Protein AF-A0A7Y6X6U7-F1 (afdb_monomer_lite)

Foldseek 3Di:
DDDPDDDDQDDDDVLQAPVNSCCVRVVWDFPWDPDPLPPDQFWDWDPPDDPITIGQWFQDQPPDPLVVLCVVLVDPQSVQWRKIARHDDAFRIWTFRNPDAASSGATAIDTDGSPDNDDDPGDYNVRGDGVVVVVVVSVVVSVVRSVVSVVVVD

pLDDT: mean 72.52, std 16.13, range [28.83, 94.38]

Sequence (154 aa):
MGSWNGKKVPKPRNSESSWDYFQRVYGSVTWLVDNVVERGLPTFPCGNVVGGGWSCLEIADDTYDIDGLVKATGNKELKNLFVFHGGWHIGRSFAFDQRTRTPSGEHAIVPFDESLQALPEQTPAKSIQPFGLWLHRHVTELTRIAEENLREGL

Secondary structure (DSSP, 8-state):
--------PPPPPTT--HHHHHHHHHSS----BSS---SS---EEETTSTT-EEES-B--TTS--HHHHHHHH--GGGGGEEEEES-SSTT-EEEEETT---TT---EEEEE-TT-SSPPPPPPGGGPPPHHHHHHHHHHHHHHHHHHHHHHT-

Structure (mmCIF, N/CA/C/O backbone):
data_AF-A0A7Y6X6U7-F1
#
_entry.id   AF-A0A7Y6X6U7-F1
#
loop_
_atom_site.group_PDB
_atom_site.id
_atom_site.type_symbol
_atom_site.label_atom_id
_atom_site.label_alt_id
_atom_site.label_comp_id
_atom_site.label_asym_id
_atom_site.label_entity_id
_atom_site.label_seq_id
_atom_site.pdbx_PDB_ins_code
_atom_site.Cartn_x
_atom_site.Cartn_y
_atom_site.Cartn_z
_atom_site.occupancy
_atom_site.B_iso_or_equiv
_atom_site.auth_seq_id
_atom_site.auth_comp_id
_atom_site.auth_asym_id
_atom_site.auth_atom_id
_atom_site.pdbx_PDB_model_num
ATOM 1 N N . MET A 1 1 ? 14.586 11.725 -20.861 1.00 29.05 1 MET A N 1
ATOM 2 C CA . MET A 1 1 ? 14.495 12.393 -19.542 1.00 29.05 1 MET A CA 1
ATOM 3 C C . MET A 1 1 ? 13.280 13.313 -19.548 1.00 29.05 1 MET A C 1
ATOM 5 O O . MET A 1 1 ? 13.349 14.386 -20.131 1.00 29.05 1 MET A O 1
ATOM 9 N N . GLY A 1 2 ? 12.144 12.872 -19.004 1.00 28.83 2 GLY A N 1
ATOM 10 C CA . GLY A 1 2 ? 10.943 13.709 -18.918 1.00 28.83 2 GLY A CA 1
ATOM 11 C C . GLY A 1 2 ? 11.081 14.718 -17.781 1.00 28.83 2 GLY A C 1
ATOM 12 O O . GLY A 1 2 ? 11.262 14.321 -16.631 1.00 28.83 2 GLY A O 1
ATOM 13 N N . SER A 1 3 ? 11.030 16.016 -18.083 1.00 33.22 3 SER A N 1
ATOM 14 C CA . SER A 1 3 ? 10.969 17.046 -17.050 1.00 33.22 3 SER A CA 1
ATOM 15 C C . SER A 1 3 ? 9.552 17.102 -16.480 1.00 33.22 3 SER A C 1
ATOM 17 O O . SER A 1 3 ? 8.580 17.344 -17.198 1.00 33.22 3 SER A O 1
ATOM 19 N N . TRP A 1 4 ? 9.431 16.896 -15.168 1.00 33.03 4 TRP A N 1
ATOM 20 C CA . TRP A 1 4 ? 8.216 17.169 -14.401 1.00 33.03 4 TRP A CA 1
ATOM 21 C C . TRP A 1 4 ? 7.980 18.688 -14.361 1.00 33.03 4 TRP A C 1
ATOM 23 O O . TRP A 1 4 ? 8.283 19.369 -13.383 1.00 33.03 4 TRP A O 1
ATOM 33 N N . ASN A 1 5 ? 7.497 19.257 -15.465 1.00 40.59 5 ASN A N 1
ATOM 34 C CA . ASN A 1 5 ? 7.256 20.690 -15.582 1.00 40.59 5 ASN A CA 1
ATOM 35 C C . ASN A 1 5 ? 5.952 21.094 -14.870 1.00 40.59 5 ASN A C 1
ATOM 37 O O . ASN A 1 5 ? 4.848 20.914 -15.378 1.00 40.59 5 ASN A O 1
ATOM 41 N N . GLY A 1 6 ? 6.099 21.738 -13.710 1.00 41.78 6 GLY A N 1
ATOM 42 C CA . GLY A 1 6 ? 5.413 23.007 -13.431 1.00 41.78 6 GLY A CA 1
ATOM 43 C C . GLY A 1 6 ? 3.972 22.995 -12.907 1.00 41.78 6 GLY A C 1
ATOM 44 O O . GLY A 1 6 ? 3.457 24.072 -12.603 1.00 41.78 6 GLY A O 1
ATOM 45 N N . LYS A 1 7 ? 3.302 21.850 -12.726 1.00 43.72 7 LYS A N 1
ATOM 46 C CA . LYS A 1 7 ? 2.029 21.847 -11.980 1.00 43.72 7 LYS A CA 1
ATOM 47 C C . LYS A 1 7 ? 2.308 22.063 -10.491 1.00 43.72 7 LYS A C 1
ATOM 49 O O . LYS A 1 7 ? 2.955 21.237 -9.853 1.00 43.72 7 LYS A O 1
ATOM 54 N N . LYS A 1 8 ? 1.806 23.168 -9.921 1.00 51.19 8 LYS A N 1
ATOM 55 C CA . LYS A 1 8 ? 1.794 23.368 -8.463 1.00 51.19 8 LYS A CA 1
ATOM 56 C C . LYS A 1 8 ? 0.985 22.241 -7.834 1.00 51.19 8 LYS A C 1
ATOM 58 O O . LYS A 1 8 ? -0.237 22.209 -7.955 1.00 51.19 8 LYS A O 1
ATOM 63 N N . VAL A 1 9 ? 1.689 21.328 -7.179 1.00 60.00 9 VAL A N 1
ATOM 64 C CA . VAL A 1 9 ? 1.089 20.250 -6.403 1.00 60.00 9 VAL A CA 1
ATOM 65 C C . VAL A 1 9 ? 0.215 20.890 -5.310 1.00 60.00 9 VAL A C 1
ATOM 67 O O . VAL A 1 9 ? 0.713 21.757 -4.579 1.00 60.00 9 VAL A O 1
ATOM 70 N N . PRO A 1 10 ? -1.090 20.559 -5.221 1.00 73.00 10 PRO A N 1
ATOM 71 C CA . PRO A 1 10 ? -1.953 21.050 -4.150 1.00 73.00 10 PRO A CA 1
ATOM 72 C C . PRO A 1 10 ? -1.332 20.738 -2.789 1.00 73.00 10 PRO A C 1
ATOM 74 O O . PRO A 1 10 ? -0.705 19.702 -2.646 1.00 73.00 10 PRO A O 1
ATOM 77 N N . LYS A 1 11 ? -1.514 21.588 -1.777 1.00 79.31 11 LYS A N 1
ATOM 78 C CA . LYS A 1 11 ? -1.056 21.265 -0.415 1.00 79.31 11 LYS A CA 1
ATOM 79 C C . LYS A 1 11 ? -1.951 20.190 0.234 1.00 79.31 11 LYS A C 1
ATOM 81 O O . LYS A 1 11 ? -3.102 20.029 -0.199 1.00 79.31 11 LYS A O 1
ATOM 86 N N . PRO A 1 12 ? -1.461 19.478 1.266 1.00 77.31 12 PRO A N 1
ATOM 87 C CA . PRO A 1 12 ? -2.310 18.664 2.130 1.00 77.31 12 PRO A CA 1
ATOM 88 C C . PRO A 1 12 ? -3.424 19.501 2.758 1.00 77.31 12 PRO A C 1
ATOM 90 O O . PRO A 1 12 ? -3.209 20.666 3.109 1.00 77.31 12 PRO A O 1
ATOM 93 N N . ARG A 1 13 ? -4.622 18.926 2.868 1.00 85.25 13 ARG A N 1
ATOM 94 C CA . ARG A 1 13 ? -5.734 19.520 3.621 1.00 85.25 13 ARG A CA 1
ATOM 95 C C . ARG A 1 13 ? -5.487 19.327 5.122 1.00 85.25 13 ARG A C 1
ATOM 97 O O . ARG A 1 13 ? -4.738 18.445 5.536 1.00 85.25 13 ARG A O 1
ATOM 104 N N . ASN A 1 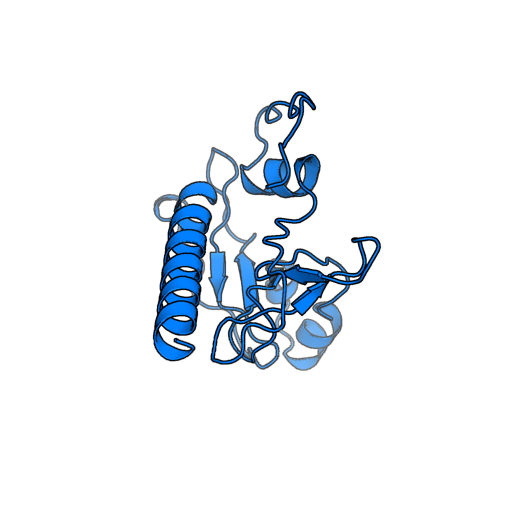14 ? -6.132 20.141 5.955 1.00 77.25 14 ASN A N 1
ATOM 105 C CA . ASN A 1 14 ? -6.065 19.952 7.405 1.00 77.25 14 ASN A CA 1
ATOM 106 C C . ASN A 1 14 ? -6.648 18.581 7.777 1.00 77.25 14 ASN A C 1
ATOM 108 O O . ASN A 1 14 ? -7.732 18.238 7.308 1.00 77.25 14 ASN A O 1
ATOM 112 N N . SER A 1 15 ? -5.927 17.824 8.613 1.00 80.19 15 SER A N 1
ATOM 113 C CA . SER A 1 15 ? -6.327 16.482 9.085 1.00 80.19 15 SER A CA 1
ATOM 114 C C . SER A 1 15 ? -6.373 15.392 8.001 1.00 80.19 15 SER A C 1
ATOM 116 O O . SER A 1 15 ? -6.884 14.297 8.245 1.00 80.19 15 SER A O 1
ATOM 118 N N . GLU A 1 16 ? -5.855 15.689 6.809 1.00 79.25 16 GLU A N 1
ATOM 119 C CA . GLU A 1 16 ? -5.683 14.730 5.722 1.00 79.25 16 GLU A CA 1
ATOM 120 C C . GLU A 1 16 ? -4.440 13.888 5.991 1.00 79.25 16 GLU A C 1
ATOM 122 O O . GLU A 1 16 ? -3.370 14.433 6.278 1.00 79.25 16 GLU A O 1
ATOM 127 N N . SER A 1 17 ? -4.585 12.566 5.915 1.00 77.94 17 SER A N 1
ATOM 128 C CA . SER A 1 17 ? -3.431 11.682 6.040 1.00 77.94 17 SER A CA 1
ATOM 129 C C . SER A 1 17 ? -2.502 11.862 4.843 1.00 77.94 17 SER A C 1
ATOM 131 O O . SER A 1 17 ? -2.935 12.276 3.762 1.00 77.94 17 SER A O 1
ATOM 133 N N . SER A 1 18 ? -1.217 11.537 4.994 1.00 74.06 18 SER A N 1
ATOM 134 C CA . SER A 1 18 ? -0.312 11.586 3.842 1.00 74.06 18 SER A CA 1
ATOM 135 C C . SER A 1 18 ? -0.741 10.624 2.723 1.00 74.06 18 SER A C 1
ATOM 137 O O . SER A 1 18 ? -0.451 10.896 1.559 1.00 74.06 18 SER A O 1
ATOM 139 N N . TRP A 1 19 ? -1.511 9.579 3.054 1.00 70.44 19 TRP A N 1
ATOM 140 C CA . TRP A 1 19 ? -2.204 8.711 2.103 1.00 70.44 19 TRP A CA 1
ATOM 141 C C . TRP A 1 19 ? -3.362 9.403 1.372 1.00 70.44 19 TRP A C 1
ATOM 143 O O . TRP A 1 19 ? -3.360 9.443 0.148 1.00 70.44 19 TRP A O 1
ATOM 153 N N . ASP A 1 20 ? -4.326 9.979 2.091 1.00 72.62 20 ASP A N 1
ATOM 154 C CA . ASP A 1 20 ? -5.487 10.644 1.478 1.00 72.62 20 ASP A CA 1
ATOM 155 C C . ASP A 1 20 ? -5.023 11.776 0.555 1.00 72.62 20 ASP A C 1
ATOM 157 O O . ASP A 1 20 ? -5.536 11.974 -0.549 1.00 72.62 20 ASP A O 1
ATOM 161 N N . TYR A 1 21 ? -3.982 12.487 0.993 1.00 73.75 21 TYR A N 1
ATOM 162 C CA . TYR A 1 21 ? -3.271 13.461 0.186 1.00 73.75 21 TYR A CA 1
ATOM 163 C C . TYR A 1 21 ? -2.703 12.828 -1.083 1.00 73.75 21 TYR A C 1
ATOM 165 O O . TYR A 1 21 ? -2.901 13.353 -2.178 1.00 73.75 21 TYR A O 1
ATOM 173 N N . PHE A 1 22 ? -2.003 11.705 -0.941 1.00 67.75 22 PHE A N 1
ATOM 174 C CA . PHE A 1 22 ? -1.361 11.013 -2.044 1.00 67.75 22 PHE A CA 1
ATOM 175 C C . PHE A 1 22 ? -2.366 10.493 -3.073 1.00 67.75 22 PHE A C 1
ATOM 177 O O . PHE A 1 22 ? -2.226 10.790 -4.259 1.00 67.75 22 PHE A O 1
ATOM 184 N N . GLN A 1 23 ? -3.416 9.807 -2.625 1.00 66.62 23 GLN A N 1
ATOM 185 C CA . GLN A 1 23 ? -4.513 9.342 -3.468 1.00 66.62 23 GLN A CA 1
ATOM 186 C C . GLN A 1 23 ? -5.188 10.520 -4.181 1.00 66.62 23 GLN A C 1
ATOM 188 O O . GLN A 1 23 ? -5.400 10.476 -5.389 1.00 66.62 23 GLN A O 1
ATOM 193 N N . ARG A 1 24 ? -5.464 11.624 -3.475 1.00 75.19 24 ARG A N 1
ATOM 194 C CA . ARG A 1 24 ? -6.105 12.806 -4.071 1.00 75.19 24 ARG A CA 1
ATOM 195 C C . ARG A 1 24 ? -5.229 13.522 -5.099 1.00 75.19 24 ARG A C 1
ATOM 197 O O . ARG A 1 24 ? -5.750 14.086 -6.059 1.00 75.19 24 ARG A O 1
ATOM 204 N N . VAL A 1 25 ? -3.930 13.629 -4.837 1.00 60.47 25 VAL A N 1
ATOM 205 C CA . VAL A 1 25 ? -3.023 14.490 -5.608 1.00 60.47 25 VAL A CA 1
ATOM 206 C C . VAL A 1 25 ? -2.335 13.745 -6.737 1.00 60.47 25 VAL A C 1
ATOM 208 O O . VAL A 1 25 ? -2.176 14.311 -7.819 1.00 60.47 25 VAL A O 1
ATOM 211 N N . TYR A 1 26 ? -1.924 12.509 -6.488 1.00 57.75 26 TYR A N 1
ATOM 212 C CA . TYR A 1 26 ? -1.182 11.709 -7.451 1.00 57.75 26 TYR A CA 1
ATOM 213 C C . TYR A 1 26 ? -2.067 10.644 -8.098 1.00 57.75 26 TYR A C 1
ATOM 215 O O . TYR A 1 26 ? -1.817 10.294 -9.248 1.00 57.75 26 TYR A O 1
ATOM 223 N N . GLY A 1 27 ? -3.123 10.169 -7.422 1.00 51.47 27 GLY A N 1
ATOM 224 C CA . GLY A 1 27 ? -4.029 9.121 -7.919 1.00 51.47 27 GLY A CA 1
ATOM 225 C C . GLY A 1 27 ? -3.380 7.734 -7.976 1.00 51.47 27 GLY A C 1
ATOM 226 O O . GLY A 1 27 ? -3.991 6.750 -7.592 1.00 51.47 27 GLY A O 1
ATOM 227 N N . SER A 1 28 ? -2.117 7.675 -8.395 1.00 50.91 28 SER A N 1
ATOM 228 C CA . SER A 1 28 ? -1.212 6.528 -8.422 1.00 50.91 28 SER 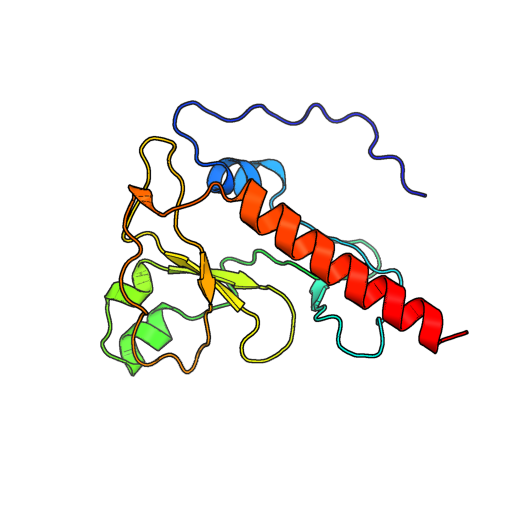A CA 1
ATOM 229 C C . SER A 1 28 ? 0.238 7.046 -8.401 1.00 50.91 28 SER A C 1
ATOM 231 O O . SER A 1 28 ? 0.496 8.186 -8.795 1.00 50.91 28 SER A O 1
ATOM 233 N N . VAL A 1 29 ? 1.209 6.240 -7.954 1.00 52.06 29 VAL A N 1
ATOM 234 C CA . VAL A 1 29 ? 2.624 6.480 -8.297 1.00 52.06 29 VAL A CA 1
ATOM 235 C C . VAL A 1 29 ? 2.992 5.539 -9.417 1.00 52.06 29 VAL A C 1
ATOM 237 O O . VAL A 1 29 ? 3.225 4.358 -9.211 1.00 52.06 29 VAL A O 1
ATOM 240 N N . THR A 1 30 ? 3.048 6.083 -10.624 1.00 54.00 30 THR A N 1
ATOM 241 C CA . THR A 1 30 ? 3.514 5.343 -11.786 1.00 54.00 30 THR A CA 1
ATOM 242 C C . THR A 1 30 ? 5.026 5.498 -11.877 1.00 54.00 30 THR A C 1
ATOM 244 O O . THR A 1 30 ? 5.528 6.510 -12.371 1.00 54.00 30 THR A O 1
ATOM 247 N N . TRP A 1 31 ? 5.776 4.517 -11.375 1.00 56.28 31 TRP A N 1
ATOM 248 C CA . TRP A 1 31 ? 7.200 4.430 -11.698 1.00 56.28 31 TRP A CA 1
ATOM 249 C C . TRP A 1 31 ? 7.334 3.677 -13.016 1.00 56.28 31 TRP A C 1
ATOM 251 O O . TRP A 1 31 ? 7.375 2.451 -13.037 1.00 56.28 31 TRP A O 1
ATOM 261 N N . LEU A 1 32 ? 7.285 4.444 -14.109 1.00 53.09 32 LEU A N 1
ATOM 262 C CA . LEU A 1 32 ? 7.319 3.927 -15.472 1.00 53.09 32 LEU A CA 1
ATOM 263 C C . LEU A 1 32 ? 8.693 3.338 -15.778 1.00 53.09 32 LEU A C 1
ATOM 265 O O . LEU A 1 32 ? 9.684 4.069 -15.826 1.00 53.09 32 LEU A O 1
ATOM 269 N N . VAL A 1 33 ? 8.734 2.031 -16.013 1.00 53.78 33 VAL A N 1
ATOM 270 C CA . VAL A 1 33 ? 9.906 1.358 -16.579 1.00 53.78 33 VAL A CA 1
ATOM 271 C C . VAL A 1 33 ? 9.704 1.172 -18.084 1.00 53.78 33 VAL A C 1
ATOM 273 O O . VAL A 1 33 ? 8.624 0.788 -18.530 1.00 53.78 33 VAL A O 1
ATOM 276 N N . ASP A 1 34 ? 10.733 1.512 -18.866 1.00 49.53 34 ASP A N 1
ATOM 277 C CA . ASP A 1 34 ? 10.666 1.652 -20.336 1.00 49.53 34 ASP A CA 1
ATOM 278 C C . ASP A 1 34 ? 10.574 0.300 -21.071 1.00 49.53 34 ASP A C 1
ATOM 280 O O . ASP A 1 34 ? 10.351 0.261 -22.272 1.00 49.53 34 ASP A O 1
ATOM 284 N N . ASN A 1 35 ? 10.729 -0.823 -20.360 1.00 48.38 35 ASN A N 1
ATOM 285 C CA . ASN A 1 35 ? 10.604 -2.183 -20.886 1.00 48.38 35 ASN A CA 1
ATOM 286 C C . ASN A 1 35 ? 10.167 -3.148 -19.775 1.00 48.38 35 ASN A C 1
ATOM 288 O O . ASN A 1 35 ? 10.271 -2.816 -18.592 1.00 48.38 35 ASN A O 1
ATOM 292 N N . VAL A 1 36 ? 9.723 -4.356 -20.155 1.00 51.62 36 VAL A N 1
ATOM 293 C CA . VAL A 1 36 ? 9.599 -5.490 -19.224 1.00 51.62 36 VAL A CA 1
ATOM 294 C C . VAL A 1 36 ? 10.946 -5.633 -18.525 1.00 51.62 36 VAL A C 1
ATOM 296 O O . VAL A 1 36 ? 11.932 -6.019 -19.150 1.00 51.62 36 VAL A O 1
ATOM 299 N N . VAL A 1 37 ? 11.013 -5.266 -17.247 1.00 53.06 37 VAL A N 1
ATOM 300 C CA . VAL A 1 37 ? 12.208 -5.511 -16.443 1.00 53.06 37 VAL A CA 1
ATOM 301 C C . VAL A 1 37 ? 12.194 -7.004 -16.149 1.00 53.06 37 VAL A C 1
ATOM 303 O O . VAL A 1 37 ? 11.600 -7.459 -15.171 1.00 53.06 37 VAL A O 1
ATOM 306 N N . GLU A 1 38 ? 12.755 -7.788 -17.070 1.00 54.16 38 GLU A N 1
ATOM 307 C CA . GLU A 1 38 ? 12.946 -9.213 -16.857 1.00 54.16 38 GLU A CA 1
ATOM 308 C C . GLU A 1 38 ? 13.793 -9.411 -15.593 1.00 54.16 38 GLU A C 1
ATOM 310 O O . GLU A 1 38 ? 14.839 -8.788 -15.424 1.00 54.16 38 GLU A O 1
ATOM 315 N N . ARG A 1 39 ? 13.297 -10.316 -14.736 1.00 53.56 39 ARG A N 1
ATOM 316 C CA . ARG A 1 39 ? 13.798 -10.751 -13.415 1.00 53.56 39 ARG A CA 1
ATOM 317 C C . ARG A 1 39 ? 13.348 -9.914 -12.209 1.00 53.56 39 ARG A C 1
ATOM 319 O O . ARG A 1 39 ? 14.021 -9.019 -11.725 1.00 53.56 39 ARG A O 1
ATOM 326 N N . GLY A 1 40 ? 12.222 -10.308 -11.615 1.00 57.44 40 GLY A N 1
ATOM 327 C CA . GLY A 1 40 ? 11.963 -10.116 -10.180 1.00 57.44 40 GLY A CA 1
ATOM 328 C C . GLY A 1 40 ? 11.480 -8.737 -9.715 1.00 57.44 40 GLY A C 1
ATOM 329 O O . GLY A 1 40 ? 10.983 -8.649 -8.583 1.00 57.44 40 GLY A O 1
ATOM 330 N N . LEU A 1 41 ? 11.551 -7.699 -10.560 1.00 66.19 41 LEU A N 1
ATOM 331 C CA . LEU A 1 41 ? 10.898 -6.419 -10.289 1.00 66.19 41 LEU A CA 1
ATOM 332 C C . LEU A 1 41 ? 9.388 -6.582 -10.533 1.00 66.19 41 LEU A C 1
ATOM 334 O O . LEU A 1 41 ? 8.972 -6.807 -11.672 1.00 66.19 41 LEU A O 1
ATOM 338 N N . PRO A 1 42 ? 8.554 -6.515 -9.484 1.00 64.25 42 PRO A N 1
ATOM 339 C CA . PRO A 1 42 ? 7.136 -6.779 -9.625 1.00 64.25 42 PRO A CA 1
ATOM 340 C C . PRO A 1 42 ? 6.496 -5.556 -10.291 1.00 64.25 42 PRO A C 1
ATOM 342 O O . PRO A 1 42 ? 6.378 -4.497 -9.683 1.00 64.25 42 PRO A O 1
ATOM 345 N N . THR A 1 43 ? 6.115 -5.693 -11.558 1.00 66.56 43 THR A N 1
ATOM 346 C CA . THR A 1 43 ? 5.520 -4.604 -12.342 1.00 66.56 43 THR A CA 1
ATOM 347 C C . THR A 1 43 ? 4.187 -5.022 -12.943 1.00 66.56 43 THR A C 1
ATOM 349 O O . THR A 1 43 ? 3.962 -6.209 -13.162 1.00 66.56 43 THR A O 1
ATOM 352 N N . PHE A 1 44 ? 3.290 -4.070 -13.187 1.00 65.50 44 PHE A N 1
ATOM 353 C CA . PHE A 1 44 ? 1.981 -4.298 -13.806 1.00 65.50 44 PHE A CA 1
ATOM 354 C C . PHE A 1 44 ? 1.744 -3.304 -14.951 1.00 65.50 44 PHE A C 1
ATOM 356 O O . PHE A 1 44 ? 2.287 -2.193 -14.919 1.00 65.50 44 PHE A O 1
ATOM 363 N N . PRO A 1 45 ? 0.939 -3.680 -15.958 1.00 60.50 45 PRO A N 1
ATOM 364 C CA . PRO A 1 45 ? 0.583 -2.786 -17.049 1.00 60.50 45 PRO A CA 1
ATOM 365 C C . PRO A 1 45 ? -0.324 -1.651 -16.554 1.00 60.50 45 PRO A C 1
ATOM 367 O O . PRO A 1 45 ? -1.376 -1.894 -15.979 1.00 60.50 45 PRO A O 1
ATOM 370 N N . CYS A 1 46 ? 0.053 -0.403 -16.817 1.00 59.41 46 CYS A N 1
ATOM 371 C CA . CYS A 1 46 ? -0.744 0.782 -16.512 1.00 59.41 46 CYS A CA 1
ATOM 372 C C . CYS A 1 46 ? -1.569 1.208 -17.729 1.00 59.41 46 CYS A C 1
ATOM 374 O O . CYS A 1 46 ? -1.010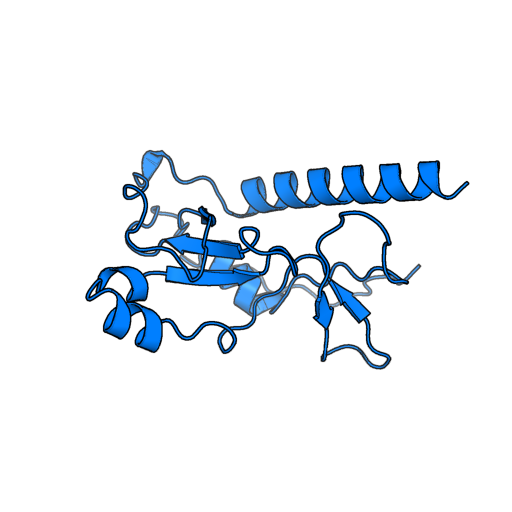 1.564 -18.770 1.00 59.41 46 CYS A O 1
ATOM 376 N N . GLY A 1 47 ? -2.895 1.254 -17.579 1.00 48.19 47 GLY A N 1
ATOM 377 C CA . GLY A 1 47 ? -3.822 1.656 -18.648 1.00 48.19 47 GLY A CA 1
ATOM 378 C C . GLY A 1 47 ? -3.890 3.165 -18.932 1.00 48.19 47 GLY A C 1
ATOM 379 O O . GLY A 1 47 ? -4.414 3.568 -19.965 1.00 48.19 47 GLY A O 1
ATOM 380 N N . ASN A 1 48 ? -3.343 4.010 -18.049 1.00 49.19 48 ASN A N 1
ATOM 381 C CA . ASN A 1 48 ? -3.474 5.475 -18.115 1.00 49.19 48 ASN A CA 1
ATOM 382 C C . ASN A 1 48 ? -2.314 6.208 -18.819 1.00 49.19 48 ASN A C 1
ATOM 384 O O . ASN A 1 48 ? -2.219 7.434 -18.738 1.00 49.19 48 ASN A O 1
ATOM 388 N N . VAL A 1 49 ? -1.436 5.492 -19.527 1.00 45.12 49 VAL A N 1
ATOM 389 C CA . VAL A 1 49 ? -0.377 6.098 -20.348 1.00 45.12 49 VAL A CA 1
ATOM 390 C C . VAL A 1 49 ? -0.597 5.792 -21.825 1.00 45.12 49 VAL A C 1
ATOM 392 O O . VAL A 1 49 ? -0.799 4.646 -22.224 1.00 45.12 49 VAL A O 1
ATOM 395 N N . VAL A 1 50 ? -0.561 6.836 -22.655 1.00 39.69 50 VAL A N 1
ATOM 396 C CA . VAL A 1 50 ? -0.637 6.710 -24.115 1.00 39.69 50 VAL A CA 1
ATOM 397 C C . VAL A 1 50 ? 0.600 5.932 -24.576 1.00 39.69 50 VAL A C 1
ATOM 399 O O . VAL A 1 50 ? 1.695 6.485 -24.586 1.00 39.69 50 VAL A O 1
ATOM 402 N N . GLY A 1 51 ? 0.433 4.646 -24.894 1.00 47.91 51 GLY A N 1
ATOM 403 C CA . GLY A 1 51 ? 1.517 3.751 -25.324 1.00 47.91 51 GLY A CA 1
ATOM 404 C C . GLY A 1 51 ? 1.666 2.451 -24.528 1.00 47.91 51 GLY A C 1
ATOM 405 O O . GLY A 1 51 ? 2.394 1.577 -24.983 1.00 47.91 51 GLY A O 1
ATOM 406 N N . GLY A 1 52 ? 0.954 2.287 -23.405 1.00 52.84 52 GLY A N 1
ATOM 407 C CA . GLY A 1 52 ? 1.153 1.151 -22.499 1.00 52.84 52 GLY A CA 1
ATOM 408 C C . GLY A 1 52 ? 2.467 1.295 -21.727 1.00 52.84 52 GLY A C 1
ATOM 409 O O . GLY A 1 52 ? 3.524 1.536 -22.297 1.00 52.84 52 GLY A O 1
ATOM 410 N N . GLY A 1 53 ? 2.408 1.211 -20.405 1.00 56.84 53 GLY A N 1
ATOM 411 C CA . GLY A 1 53 ? 3.588 1.326 -19.551 1.00 56.84 53 GLY A CA 1
ATOM 412 C C . GLY A 1 53 ? 3.501 0.354 -18.396 1.00 56.84 53 GLY A C 1
ATOM 413 O O . GLY A 1 53 ? 2.456 -0.248 -18.176 1.00 56.84 53 GLY A O 1
ATOM 414 N N . TRP A 1 54 ? 4.592 0.209 -17.663 1.00 64.44 54 TRP A N 1
ATOM 415 C CA . TRP A 1 54 ? 4.676 -0.681 -16.512 1.00 64.44 54 TRP A CA 1
ATOM 416 C C . TRP A 1 54 ? 4.902 0.142 -15.248 1.00 64.44 54 TRP A C 1
ATOM 418 O O . TRP A 1 54 ? 5.723 1.055 -15.278 1.00 64.44 54 TRP A O 1
ATOM 428 N N . SER A 1 55 ? 4.223 -0.165 -14.143 1.00 66.44 55 SER A N 1
ATOM 429 C CA . SER A 1 55 ? 4.502 0.443 -12.833 1.00 66.44 55 SER A CA 1
ATOM 430 C C . SER A 1 55 ? 4.750 -0.608 -11.765 1.00 66.44 55 SER A C 1
ATOM 432 O O . SER A 1 55 ? 4.307 -1.744 -11.877 1.00 66.44 55 SER A O 1
ATOM 434 N N . CYS A 1 56 ? 5.492 -0.215 -10.733 1.00 67.88 56 CYS A N 1
ATOM 435 C CA . CYS A 1 56 ? 5.812 -1.039 -9.569 1.00 67.88 56 CYS A CA 1
ATOM 436 C C . CYS A 1 56 ? 4.851 -0.808 -8.385 1.00 67.88 56 CYS A C 1
ATOM 438 O O . CYS A 1 56 ? 4.889 -1.556 -7.414 1.00 67.88 56 CYS A O 1
ATOM 440 N N . LEU A 1 57 ? 4.003 0.228 -8.447 1.00 74.06 57 LEU A N 1
ATOM 441 C CA . LEU A 1 57 ? 2.988 0.529 -7.431 1.00 74.06 57 LEU A CA 1
ATOM 442 C C . LEU A 1 57 ? 1.689 1.021 -8.095 1.00 74.06 57 LEU A C 1
ATOM 444 O O . LEU A 1 57 ? 1.714 2.030 -8.799 1.00 74.06 57 LEU A O 1
ATOM 448 N N . GLU A 1 58 ? 0.564 0.326 -7.895 1.00 70.56 58 GLU A N 1
ATOM 449 C CA . GLU A 1 58 ? -0.759 0.770 -8.377 1.00 70.56 58 GLU A CA 1
ATOM 450 C C . GLU A 1 58 ? -1.702 0.994 -7.223 1.00 70.56 58 GLU A C 1
ATOM 452 O O . GLU A 1 58 ? -1.728 0.229 -6.259 1.00 70.56 58 GLU A O 1
ATOM 457 N N . ILE A 1 59 ? -2.556 1.989 -7.396 1.00 66.00 59 ILE A N 1
ATOM 458 C CA . ILE A 1 59 ? -3.751 2.144 -6.592 1.00 66.00 59 ILE A CA 1
ATOM 459 C C . ILE A 1 59 ? -4.918 1.992 -7.556 1.00 66.00 59 ILE A C 1
ATOM 461 O O . ILE A 1 59 ? -5.126 2.861 -8.400 1.00 66.00 59 ILE A O 1
ATOM 465 N N . ALA A 1 60 ? -5.641 0.887 -7.428 1.00 62.78 60 ALA A N 1
ATOM 466 C CA . ALA A 1 60 ? -6.850 0.605 -8.182 1.00 62.78 60 ALA A CA 1
ATOM 467 C C . ALA A 1 60 ? -7.907 0.145 -7.174 1.00 62.78 60 ALA A C 1
ATOM 469 O O . ALA A 1 60 ? -7.724 -0.857 -6.482 1.00 62.78 60 ALA A O 1
ATOM 470 N N . ASP A 1 61 ? -8.954 0.951 -7.004 1.00 56.12 61 ASP A N 1
ATOM 471 C CA . ASP A 1 61 ? -9.992 0.741 -5.989 1.00 56.12 61 ASP A CA 1
ATOM 472 C C . ASP A 1 61 ? -11.002 -0.353 -6.374 1.00 56.12 61 ASP A C 1
ATOM 474 O O . ASP A 1 61 ? -11.794 -0.784 -5.539 1.00 56.12 61 ASP A O 1
ATOM 478 N N . ASP A 1 62 ? -10.944 -0.832 -7.614 1.00 61.31 62 ASP A N 1
ATOM 479 C CA . ASP A 1 62 ? -11.851 -1.807 -8.215 1.00 61.31 62 ASP A CA 1
ATOM 480 C C . ASP A 1 62 ? -11.248 -3.211 -8.360 1.00 61.31 62 ASP A C 1
ATOM 482 O O . ASP A 1 62 ? -11.938 -4.141 -8.776 1.00 61.31 62 ASP A O 1
ATOM 486 N N . THR A 1 63 ? -9.967 -3.389 -8.029 1.00 65.12 63 THR A N 1
ATOM 487 C CA . THR A 1 63 ? -9.247 -4.618 -8.392 1.00 65.12 63 THR A CA 1
ATOM 488 C C . THR A 1 63 ? -9.433 -5.762 -7.390 1.00 65.12 63 THR A C 1
ATOM 490 O O . THR A 1 63 ? -9.314 -6.924 -7.771 1.00 65.12 63 THR A O 1
ATOM 493 N N . TYR A 1 64 ? -9.779 -5.474 -6.129 1.00 73.19 64 TYR A N 1
ATOM 494 C CA . TYR A 1 64 ? -9.946 -6.498 -5.089 1.00 73.19 64 TYR A CA 1
ATOM 495 C C . TYR A 1 64 ? -11.412 -6.672 -4.675 1.00 73.19 64 TYR A C 1
ATOM 497 O O . TYR A 1 64 ? -12.036 -5.739 -4.168 1.00 73.19 64 TYR A O 1
ATOM 505 N N . ASP A 1 65 ? -11.946 -7.894 -4.798 1.00 79.12 65 ASP A N 1
ATOM 506 C CA . ASP A 1 65 ? -13.295 -8.251 -4.327 1.00 79.12 65 ASP A CA 1
ATOM 507 C C . ASP A 1 65 ? -13.322 -8.482 -2.803 1.00 79.12 65 ASP A C 1
ATOM 509 O O . ASP A 1 65 ? -13.436 -9.604 -2.297 1.00 79.12 65 ASP A O 1
ATOM 513 N N . ILE A 1 66 ? -13.194 -7.389 -2.045 1.00 84.31 66 ILE A N 1
ATOM 514 C CA . ILE A 1 66 ? -13.220 -7.418 -0.575 1.00 84.31 66 ILE A CA 1
ATOM 515 C C . ILE A 1 66 ? -14.549 -7.972 -0.052 1.00 84.31 66 ILE A C 1
ATOM 517 O O . ILE A 1 66 ? -14.565 -8.709 0.935 1.00 84.31 66 ILE A O 1
ATOM 521 N N . ASP A 1 67 ? -15.669 -7.668 -0.707 1.00 84.62 67 ASP A N 1
ATOM 522 C CA . ASP A 1 67 ? -16.978 -8.176 -0.294 1.00 84.62 67 ASP A CA 1
ATOM 523 C C . ASP A 1 67 ? -17.095 -9.695 -0.493 1.00 84.62 67 ASP A C 1
ATOM 525 O O . ASP A 1 67 ? -17.604 -10.397 0.393 1.00 84.62 67 ASP A O 1
ATOM 529 N N . GLY A 1 68 ? -16.575 -10.223 -1.603 1.00 83.94 68 GLY A N 1
ATOM 530 C CA . GLY A 1 68 ? -16.436 -11.657 -1.843 1.00 83.94 68 GLY A CA 1
ATOM 531 C C . GLY A 1 68 ? -15.571 -12.341 -0.787 1.00 83.94 68 GLY A C 1
ATOM 532 O O . GLY A 1 68 ? -15.979 -13.367 -0.232 1.00 83.94 68 GLY A O 1
ATOM 533 N N . LEU A 1 69 ? -14.435 -11.739 -0.420 1.00 83.56 69 LEU A N 1
ATOM 534 C CA . LEU A 1 69 ? -13.545 -12.254 0.629 1.00 83.56 69 LEU A CA 1
ATOM 535 C C . LEU A 1 69 ? -14.201 -12.255 2.014 1.00 83.56 69 LEU A C 1
ATOM 537 O O . LEU A 1 69 ? -14.116 -13.249 2.740 1.00 83.56 69 LEU A O 1
ATOM 541 N N . VAL A 1 70 ? -14.916 -11.189 2.378 1.00 87.19 70 VAL A N 1
ATOM 542 C CA . VAL A 1 70 ? -15.701 -11.126 3.625 1.00 87.19 70 VAL A CA 1
ATOM 543 C C . VAL A 1 70 ? -16.741 -12.240 3.657 1.00 87.19 70 VAL A C 1
ATOM 545 O O . VAL A 1 70 ? -16.923 -12.889 4.687 1.00 87.19 70 VAL A O 1
ATOM 548 N N . LYS A 1 71 ? -17.432 -12.483 2.539 1.00 86.62 71 LYS A N 1
ATOM 549 C CA . LYS A 1 71 ? -18.440 -13.543 2.440 1.00 86.62 71 LYS A CA 1
ATOM 550 C C . LYS A 1 71 ? -17.817 -14.935 2.557 1.00 86.62 71 LYS A C 1
ATOM 552 O O . LYS A 1 71 ? -18.391 -15.786 3.230 1.00 86.62 71 LYS A O 1
ATOM 557 N N . ALA A 1 72 ? -16.671 -15.160 1.918 1.00 85.31 72 ALA A N 1
ATOM 558 C CA . ALA A 1 72 ? -15.981 -16.447 1.918 1.00 85.31 72 ALA A CA 1
ATOM 559 C C . ALA A 1 72 ? -15.378 -16.796 3.289 1.00 85.31 72 ALA A C 1
ATOM 561 O O . ALA A 1 72 ? -15.455 -17.943 3.722 1.00 85.31 72 ALA A O 1
ATOM 562 N N . THR A 1 73 ? -14.807 -15.810 3.984 1.00 84.94 73 THR A N 1
ATOM 563 C CA . THR A 1 73 ? -14.133 -16.001 5.283 1.00 84.94 73 THR A CA 1
ATOM 564 C C . THR A 1 73 ? -15.058 -15.798 6.485 1.00 84.94 73 THR A C 1
ATOM 566 O O . THR A 1 73 ? -14.748 -16.231 7.592 1.00 84.94 73 THR A O 1
ATOM 569 N N . GLY A 1 74 ? -16.178 -15.092 6.303 1.00 86.69 74 GLY A N 1
ATOM 570 C CA . GLY A 1 74 ? -17.026 -14.600 7.392 1.00 86.69 74 GLY A CA 1
ATOM 571 C C . GLY A 1 74 ? -16.410 -13.437 8.184 1.00 86.69 74 GLY A C 1
ATOM 572 O O . GLY A 1 74 ? -17.031 -12.944 9.131 1.00 86.69 74 GLY A O 1
ATOM 573 N N . ASN A 1 75 ? -15.212 -12.972 7.815 1.00 87.50 75 ASN A N 1
ATOM 574 C CA . ASN A 1 75 ? -14.478 -11.955 8.552 1.00 87.50 75 ASN A CA 1
ATOM 575 C C . ASN A 1 75 ? -14.844 -10.542 8.073 1.00 87.50 75 ASN A C 1
ATOM 577 O O . ASN A 1 75 ? -14.351 -10.053 7.059 1.00 87.50 75 ASN A O 1
ATOM 581 N N . LYS A 1 76 ? -15.697 -9.856 8.840 1.00 89.69 76 LYS A N 1
ATOM 582 C CA . LYS A 1 76 ? -16.157 -8.495 8.519 1.00 89.69 76 LYS A CA 1
ATOM 583 C C . LYS A 1 76 ? -15.069 -7.429 8.641 1.00 89.69 76 LYS A C 1
ATOM 585 O O . LYS A 1 76 ? -15.203 -6.384 8.013 1.00 89.69 76 LYS A O 1
ATOM 590 N N . GLU A 1 77 ? -14.004 -7.690 9.397 1.00 88.88 77 GLU A N 1
ATOM 591 C CA . GLU A 1 77 ? -12.906 -6.735 9.582 1.00 88.88 77 GLU A CA 1
ATOM 592 C C . GLU A 1 77 ? -12.123 -6.487 8.290 1.00 88.88 77 GLU A C 1
ATOM 594 O O . GLU A 1 77 ? -11.499 -5.440 8.152 1.00 88.88 77 GLU A O 1
ATOM 599 N N . LEU A 1 78 ? -12.200 -7.397 7.311 1.00 87.62 78 LEU A N 1
ATOM 600 C CA . LEU A 1 78 ? -11.598 -7.204 5.987 1.00 87.62 78 LEU A CA 1
ATOM 601 C C . LEU A 1 78 ? -12.141 -5.956 5.270 1.00 87.62 78 LEU A C 1
ATOM 603 O O . LEU A 1 78 ? -11.426 -5.366 4.469 1.00 87.62 78 LEU A O 1
ATOM 607 N N . LYS A 1 79 ? -13.354 -5.491 5.607 1.00 89.31 79 LYS A N 1
ATOM 608 C CA . LYS A 1 79 ? -13.919 -4.232 5.083 1.00 89.31 79 LYS A CA 1
ATOM 609 C C . LYS A 1 79 ? -13.161 -2.985 5.536 1.00 89.31 79 LYS A C 1
ATOM 611 O O . LYS A 1 79 ? -13.337 -1.930 4.942 1.00 89.31 79 LYS A O 1
ATOM 616 N N . ASN A 1 80 ? -12.343 -3.101 6.582 1.00 90.12 80 ASN A N 1
ATOM 617 C CA . ASN A 1 80 ? -11.488 -2.023 7.073 1.00 90.12 80 ASN A CA 1
ATOM 618 C C . ASN A 1 80 ? -10.135 -1.979 6.345 1.00 90.12 80 ASN A C 1
ATOM 620 O O . ASN A 1 80 ? -9.250 -1.226 6.751 1.00 90.12 80 ASN A O 1
ATOM 624 N N . LEU A 1 81 ? -9.935 -2.799 5.310 1.00 88.81 81 LEU A N 1
ATOM 625 C CA . LEU A 1 81 ? -8.752 -2.732 4.469 1.00 88.81 81 LEU A CA 1
ATOM 626 C C . LEU A 1 81 ? -9.009 -1.889 3.226 1.00 88.81 81 LEU A C 1
ATOM 628 O O . LEU A 1 81 ? -9.972 -2.113 2.497 1.00 88.81 81 LEU A O 1
ATOM 632 N N . PHE A 1 82 ? -8.072 -0.992 2.939 1.00 87.00 82 PHE A N 1
ATOM 633 C CA . PHE A 1 82 ? -7.930 -0.403 1.614 1.00 87.00 82 PHE A CA 1
ATOM 634 C C . PHE A 1 82 ? -6.706 -1.017 0.935 1.00 87.00 82 PHE A C 1
ATOM 636 O O . PHE A 1 82 ? -5.571 -0.701 1.304 1.00 87.00 82 PHE A O 1
ATOM 643 N N . VAL A 1 83 ? -6.933 -1.932 -0.007 1.00 85.38 83 VAL A N 1
ATOM 644 C CA . VAL A 1 83 ? -5.875 -2.716 -0.660 1.00 85.38 83 VAL A CA 1
ATOM 645 C C . VAL A 1 83 ? -5.314 -1.966 -1.868 1.00 85.38 83 VAL A C 1
ATOM 647 O O . VAL A 1 83 ? -6.041 -1.294 -2.592 1.00 85.38 83 VAL A O 1
ATOM 650 N N . PHE A 1 84 ? -4.007 -2.076 -2.082 1.00 79.81 84 PHE A N 1
ATOM 651 C CA . PHE A 1 84 ? -3.300 -1.520 -3.230 1.00 79.81 84 PHE A CA 1
ATOM 652 C C . PHE A 1 84 ? -2.175 -2.463 -3.689 1.00 79.81 84 PHE A C 1
ATOM 654 O O . PHE A 1 84 ? -1.727 -3.351 -2.954 1.00 79.81 84 PHE A O 1
ATOM 661 N N . HIS A 1 85 ? -1.718 -2.293 -4.929 1.00 77.88 85 HIS A N 1
ATOM 662 C CA . HIS A 1 85 ? -0.739 -3.180 -5.555 1.00 77.88 85 HIS A CA 1
ATOM 663 C C . HIS A 1 85 ? 0.694 -2.730 -5.282 1.00 77.88 85 HIS A C 1
ATOM 665 O O . HIS A 1 85 ? 1.056 -1.602 -5.607 1.00 77.88 85 HIS A O 1
ATOM 671 N N . GLY A 1 86 ? 1.532 -3.657 -4.808 1.00 70.06 86 GLY A N 1
ATOM 672 C CA . GLY A 1 86 ? 3.000 -3.569 -4.834 1.00 70.06 86 GLY A CA 1
ATOM 673 C C . GLY A 1 86 ? 3.642 -4.390 -5.967 1.00 70.06 86 GLY A C 1
ATOM 674 O O . GLY A 1 86 ? 4.798 -4.799 -5.847 1.00 70.06 86 GLY A O 1
ATOM 675 N N . GLY A 1 87 ? 2.870 -4.686 -7.027 1.00 64.62 87 GLY A N 1
ATOM 676 C CA . GLY A 1 87 ? 3.276 -5.396 -8.251 1.00 64.62 87 GLY A CA 1
ATOM 677 C C . GLY A 1 87 ? 2.655 -6.800 -8.456 1.00 64.62 87 GLY A C 1
ATOM 678 O O . GLY A 1 87 ? 1.963 -7.314 -7.584 1.00 64.62 87 GLY A O 1
ATOM 679 N N . TRP A 1 88 ? 2.858 -7.412 -9.638 1.00 51.62 88 TRP A N 1
ATOM 680 C CA . TRP A 1 88 ? 2.064 -8.550 -10.175 1.00 51.62 88 TRP A CA 1
ATOM 681 C C . TRP A 1 88 ? 2.499 -9.958 -9.713 1.00 51.62 88 TRP A C 1
ATOM 683 O O . TRP A 1 88 ? 2.472 -10.927 -10.476 1.00 51.62 88 TRP A O 1
ATOM 693 N N . HIS A 1 89 ? 2.929 -10.097 -8.459 1.00 55.94 89 HIS A N 1
ATOM 694 C CA . HIS A 1 89 ? 3.247 -11.409 -7.887 1.00 55.94 89 HIS A CA 1
ATOM 695 C C . HIS A 1 89 ? 2.403 -11.677 -6.640 1.00 55.94 89 HIS A C 1
ATOM 697 O O . HIS A 1 89 ? 2.209 -10.786 -5.814 1.00 55.94 89 HIS A O 1
ATOM 703 N N . ILE A 1 90 ? 1.933 -12.922 -6.510 1.00 54.59 90 ILE A N 1
ATOM 704 C CA . ILE A 1 90 ? 1.225 -13.437 -5.328 1.00 54.59 90 ILE A CA 1
ATOM 705 C C . ILE A 1 90 ? 2.016 -13.058 -4.063 1.00 54.59 90 ILE A C 1
ATOM 707 O O . ILE A 1 90 ? 3.242 -13.198 -4.032 1.00 54.59 90 ILE A O 1
ATOM 711 N N . GLY A 1 91 ? 1.325 -12.537 -3.046 1.00 60.81 91 GLY A N 1
ATOM 712 C CA . GLY A 1 91 ? 1.927 -12.097 -1.785 1.00 60.81 91 GLY A CA 1
ATOM 713 C C . GLY A 1 91 ? 2.671 -10.753 -1.812 1.00 60.81 91 GLY A C 1
ATOM 714 O O . GLY A 1 91 ? 3.412 -10.467 -0.871 1.00 60.81 91 GLY A O 1
ATOM 715 N N . ARG A 1 92 ? 2.526 -9.926 -2.861 1.00 72.31 92 ARG A N 1
ATOM 716 C CA . ARG A 1 92 ? 3.152 -8.582 -2.940 1.00 72.31 92 ARG A CA 1
ATOM 717 C C . ARG A 1 92 ? 2.166 -7.411 -2.884 1.00 72.31 92 ARG A C 1
ATOM 719 O O . ARG A 1 92 ? 2.554 -6.271 -3.140 1.00 72.31 92 ARG A O 1
ATOM 726 N N . SER A 1 93 ? 0.913 -7.671 -2.531 1.00 81.69 93 SER A N 1
ATOM 727 C CA . SER A 1 93 ? -0.078 -6.626 -2.277 1.00 81.69 93 SER A CA 1
ATOM 728 C C . SER A 1 93 ? 0.027 -6.103 -0.849 1.00 81.69 93 SER A C 1
ATOM 730 O O . SER A 1 93 ? 0.532 -6.770 0.059 1.00 81.69 93 SER A O 1
ATOM 732 N N . PHE A 1 94 ? -0.461 -4.886 -0.650 1.00 87.06 94 PHE A N 1
ATOM 733 C CA . PHE A 1 94 ? -0.475 -4.226 0.646 1.00 87.06 94 PHE A CA 1
ATOM 734 C C . PHE A 1 94 ? -1.861 -3.663 0.919 1.00 87.06 94 PHE A C 1
ATOM 736 O O . PHE A 1 94 ? -2.645 -3.437 0.001 1.00 87.06 94 PHE A O 1
ATOM 743 N N . ALA A 1 95 ? -2.157 -3.407 2.185 1.00 88.44 95 ALA A N 1
ATOM 744 C CA . ALA A 1 95 ? -3.372 -2.724 2.578 1.00 88.44 95 ALA A CA 1
ATOM 745 C C . ALA A 1 95 ? -3.090 -1.663 3.633 1.00 88.44 95 ALA A C 1
ATOM 747 O O . ALA A 1 95 ? -2.279 -1.878 4.538 1.00 88.44 95 ALA A O 1
ATOM 748 N N . PHE A 1 96 ? -3.805 -0.544 3.550 1.00 89.69 96 PHE A N 1
ATOM 749 C CA . PHE A 1 96 ? -3.991 0.318 4.706 1.00 89.69 96 PHE A CA 1
ATOM 750 C C . PHE A 1 96 ? -5.007 -0.330 5.639 1.00 89.69 96 PHE A C 1
ATOM 752 O O . PHE A 1 96 ? -6.159 -0.543 5.262 1.00 89.69 96 PHE A O 1
ATOM 759 N N . ASP A 1 97 ? -4.575 -0.625 6.859 1.00 92.31 97 ASP A N 1
ATOM 760 C CA . ASP A 1 97 ? -5.441 -1.083 7.935 1.00 92.31 97 ASP A CA 1
ATOM 761 C C . ASP A 1 97 ? -6.111 0.124 8.601 1.00 92.31 97 ASP A C 1
ATOM 763 O O . ASP A 1 97 ? -5.489 0.878 9.361 1.00 92.31 97 ASP A O 1
ATOM 767 N N . GLN A 1 98 ? -7.395 0.314 8.302 1.00 91.38 98 GLN A N 1
ATOM 768 C CA . GLN A 1 98 ? -8.179 1.453 8.770 1.00 91.38 98 GLN A CA 1
ATOM 769 C C . GLN A 1 98 ? -8.745 1.262 10.183 1.00 91.38 98 GLN A C 1
ATOM 771 O O . GLN A 1 98 ? -9.341 2.194 10.726 1.00 91.38 98 GLN A O 1
ATOM 776 N N . ARG A 1 99 ? -8.521 0.102 10.824 1.00 92.38 99 ARG A N 1
ATOM 777 C CA . ARG A 1 99 ? -8.987 -0.164 12.200 1.00 92.38 99 ARG A CA 1
ATOM 778 C C . ARG A 1 99 ? -8.338 0.773 13.222 1.00 92.38 99 ARG A C 1
ATOM 780 O O . ARG A 1 99 ? -8.932 1.070 14.257 1.00 92.38 99 ARG A O 1
ATOM 787 N N . THR A 1 100 ? -7.130 1.262 12.934 1.00 92.38 100 THR A N 1
ATOM 788 C CA . THR A 1 100 ? -6.423 2.259 13.749 1.00 92.38 100 THR A CA 1
ATOM 789 C C . THR A 1 100 ? -6.033 3.468 12.914 1.00 92.38 100 THR A C 1
ATOM 791 O O . THR A 1 100 ? -5.666 3.343 11.747 1.00 92.38 100 THR A O 1
ATOM 794 N N . ARG A 1 101 ? -6.027 4.643 13.550 1.00 93.25 101 ARG A N 1
ATOM 795 C CA . ARG A 1 101 ? -5.561 5.893 12.951 1.00 93.25 101 ARG A CA 1
ATOM 796 C C . ARG A 1 101 ? -4.714 6.702 13.934 1.00 93.25 101 ARG A C 1
ATOM 798 O O . ARG A 1 101 ? -5.024 6.742 15.126 1.00 93.25 101 ARG A O 1
ATOM 805 N N . THR A 1 102 ? -3.652 7.349 13.457 1.00 91.19 102 THR A N 1
ATOM 806 C CA . THR A 1 102 ? -2.881 8.312 14.267 1.00 91.19 102 THR A CA 1
ATOM 807 C C . THR A 1 102 ? -3.593 9.669 14.358 1.00 91.19 102 THR A C 1
ATOM 809 O O . THR A 1 102 ? -4.479 9.952 13.550 1.00 91.19 102 THR A O 1
ATOM 812 N N . PRO A 1 103 ? -3.183 10.573 15.274 1.00 88.81 103 PRO A N 1
ATOM 813 C CA . PRO A 1 103 ? -3.704 11.944 15.303 1.00 88.81 103 PRO A CA 1
ATOM 814 C C . PRO A 1 103 ? -3.456 12.735 14.010 1.00 88.81 103 PRO A C 1
ATOM 816 O O . PRO A 1 103 ? -4.240 13.616 13.671 1.00 88.81 103 PRO A O 1
ATOM 819 N N . SER A 1 104 ? -2.382 12.419 13.278 1.00 83.19 104 SER A N 1
ATOM 820 C CA . SER A 1 104 ? -2.083 13.003 11.963 1.00 83.19 104 SER A CA 1
ATOM 821 C C . SER A 1 104 ? -2.824 12.312 10.815 1.00 83.19 104 SER A C 1
ATOM 823 O O . SER A 1 104 ? -2.640 12.676 9.660 1.00 83.19 104 SER A O 1
ATOM 825 N N . GLY A 1 105 ? -3.653 11.317 11.125 1.00 87.88 105 GLY A N 1
ATOM 826 C CA . GLY A 1 105 ? -4.493 10.619 10.169 1.00 87.88 105 GLY A CA 1
ATOM 827 C C . GLY A 1 105 ? -3.879 9.367 9.546 1.00 87.88 105 GLY A C 1
ATOM 828 O O . GLY A 1 105 ? -4.543 8.749 8.725 1.00 87.88 1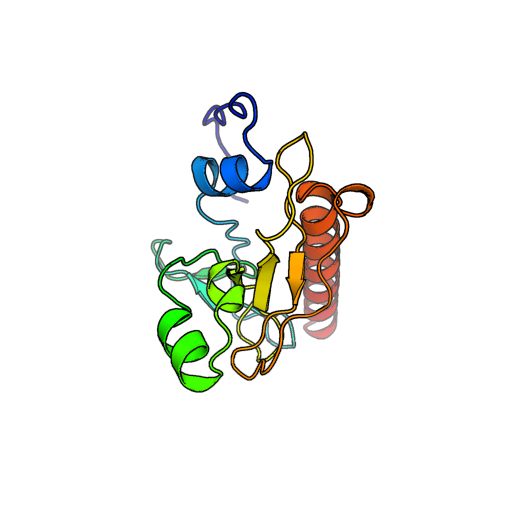05 GLY A O 1
ATOM 829 N N . GLU A 1 106 ? -2.659 8.981 9.917 1.00 90.25 106 GLU A N 1
ATOM 830 C CA . GLU A 1 106 ? -1.931 7.864 9.299 1.00 90.25 106 GLU A CA 1
ATOM 831 C C . GLU A 1 106 ? -2.541 6.505 9.663 1.00 90.25 106 GLU A C 1
ATOM 833 O O . GLU A 1 106 ? -3.026 6.306 10.782 1.00 90.25 106 GLU A O 1
ATOM 838 N N . HIS A 1 107 ? -2.445 5.567 8.724 1.00 92.06 107 HIS A N 1
ATOM 839 C CA . HIS A 1 107 ? -2.887 4.182 8.859 1.00 92.06 107 HIS A CA 1
ATOM 840 C C . HIS A 1 107 ? -1.694 3.233 8.759 1.00 92.06 107 HIS A C 1
ATOM 842 O O . HIS A 1 107 ? -0.685 3.546 8.124 1.00 92.06 107 HIS A O 1
ATOM 848 N N . ALA A 1 108 ? -1.798 2.069 9.396 1.00 92.38 108 ALA A N 1
ATOM 849 C CA . ALA A 1 108 ? -0.770 1.047 9.263 1.00 92.38 108 ALA A CA 1
ATOM 850 C C . ALA A 1 108 ? -0.818 0.433 7.862 1.00 92.38 108 ALA A C 1
ATOM 852 O O . ALA A 1 108 ? -1.902 0.213 7.330 1.00 92.38 108 ALA A O 1
ATOM 853 N N . ILE A 1 109 ? 0.348 0.126 7.296 1.00 90.19 109 ILE A N 1
ATOM 854 C CA . ILE A 1 109 ? 0.450 -0.647 6.058 1.00 90.19 109 ILE A CA 1
ATOM 855 C C . ILE A 1 109 ? 0.810 -2.074 6.430 1.00 90.19 109 ILE A C 1
ATOM 857 O O . ILE A 1 109 ? 1.831 -2.308 7.081 1.00 90.19 109 ILE A O 1
ATOM 861 N N . VAL A 1 110 ? -0.027 -3.014 6.010 1.00 89.12 110 VAL A N 1
ATOM 862 C CA . VAL A 1 110 ? 0.152 -4.445 6.253 1.00 89.12 110 VAL A CA 1
ATOM 863 C C . VAL A 1 110 ? 0.257 -5.196 4.926 1.00 89.12 110 VAL A C 1
ATOM 865 O O . VAL A 1 110 ? -0.319 -4.750 3.931 1.00 89.12 110 VAL A O 1
ATOM 868 N N . PRO A 1 111 ? 0.984 -6.325 4.876 1.00 87.62 111 PRO A N 1
ATOM 869 C CA . PRO A 1 111 ? 0.908 -7.236 3.741 1.00 87.62 111 PRO A CA 1
ATOM 870 C C . PRO A 1 111 ? -0.530 -7.724 3.533 1.00 87.62 111 PRO A C 1
ATOM 872 O O . PRO A 1 111 ? -1.250 -7.967 4.504 1.00 87.62 111 PRO A O 1
ATOM 875 N N . PHE A 1 112 ? -0.926 -7.888 2.275 1.00 85.31 112 PHE A N 1
ATOM 876 C CA . PHE A 1 112 ? -2.230 -8.412 1.892 1.00 85.31 112 PHE A CA 1
ATOM 877 C C . PHE A 1 112 ? -2.085 -9.540 0.871 1.00 85.31 112 PHE A C 1
ATOM 879 O O . PHE A 1 112 ? -1.245 -9.480 -0.026 1.00 85.31 112 PHE A O 1
ATOM 886 N N . ASP A 1 113 ? -2.936 -10.551 1.010 1.00 81.81 113 ASP A N 1
ATOM 887 C CA . ASP A 1 113 ? -3.062 -11.668 0.083 1.00 81.81 113 ASP A CA 1
ATOM 888 C C . ASP A 1 113 ? -4.542 -12.079 0.004 1.00 81.81 113 ASP A C 1
ATOM 890 O O . ASP A 1 113 ? -5.251 -12.042 1.008 1.00 81.81 113 ASP A O 1
ATOM 894 N N . GLU A 1 114 ? -5.037 -12.466 -1.170 1.00 75.81 114 GLU A N 1
ATOM 895 C CA . GLU A 1 114 ? -6.443 -12.869 -1.334 1.00 75.81 114 GLU A CA 1
ATOM 896 C C . GLU A 1 114 ? -6.766 -14.201 -0.639 1.00 75.81 114 GLU A C 1
ATOM 898 O O . GLU A 1 114 ? -7.924 -14.486 -0.344 1.00 75.81 114 GLU A O 1
ATOM 903 N N . SER A 1 115 ? -5.760 -15.016 -0.310 1.00 78.69 115 SER A N 1
ATOM 904 C CA . SER A 1 115 ? -5.940 -16.237 0.485 1.00 78.69 115 SER A CA 1
ATOM 905 C C . SER A 1 115 ? -6.030 -15.978 1.994 1.00 78.69 115 SER A C 1
ATOM 907 O O . SER A 1 115 ? -6.164 -16.922 2.781 1.00 78.69 115 SER A O 1
ATOM 909 N N . LEU A 1 116 ? -5.951 -14.714 2.426 1.00 76.75 116 LEU A N 1
ATOM 910 C CA . LEU A 1 116 ? -5.896 -14.344 3.832 1.00 76.75 116 LEU A CA 1
ATOM 911 C C . LEU A 1 116 ? -7.178 -14.751 4.575 1.00 76.75 116 LEU A C 1
ATOM 913 O O . LEU A 1 116 ? -8.263 -14.220 4.360 1.00 76.75 116 LEU A O 1
ATOM 917 N N . GLN A 1 117 ? -7.028 -15.693 5.504 1.00 74.75 117 GLN A N 1
ATOM 918 C CA . GLN A 1 117 ? -8.118 -16.206 6.342 1.00 74.75 117 GLN A CA 1
ATOM 919 C C . GLN A 1 117 ? -8.418 -15.278 7.532 1.00 74.75 117 GLN A C 1
ATOM 921 O O . GLN A 1 117 ? -9.551 -15.193 8.003 1.00 74.75 117 GLN A O 1
ATOM 926 N N . ALA A 1 118 ? -7.395 -14.582 8.035 1.00 80.19 118 ALA A N 1
ATOM 927 C CA . ALA A 1 118 ? -7.491 -13.701 9.192 1.00 80.19 118 ALA A CA 1
ATOM 928 C 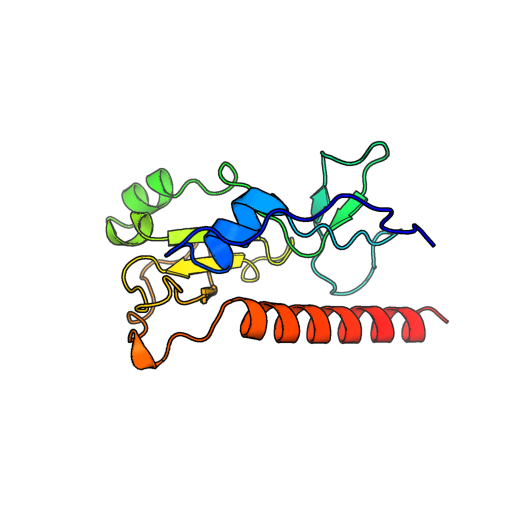C . ALA A 1 118 ? -6.507 -12.535 9.074 1.00 80.19 118 ALA A C 1
ATOM 930 O O . ALA A 1 118 ? -5.391 -12.699 8.584 1.00 80.19 118 ALA A O 1
ATOM 931 N N . LEU A 1 119 ? -6.922 -11.365 9.562 1.00 82.12 119 LEU A N 1
ATOM 932 C CA . LEU A 1 119 ? -6.068 -10.182 9.607 1.00 82.12 119 LEU A CA 1
ATOM 933 C C . LEU A 1 119 ? -4.966 -10.334 10.660 1.00 82.12 119 LEU A C 1
ATOM 935 O O . LEU A 1 119 ? -5.230 -10.895 11.727 1.00 82.12 119 LEU A O 1
ATOM 939 N N . PRO A 1 120 ? -3.766 -9.777 10.411 1.00 82.06 120 PRO A N 1
ATOM 940 C CA . PRO A 1 120 ? -2.762 -9.632 11.453 1.00 82.06 120 PRO A CA 1
ATOM 941 C C . PRO A 1 120 ? -3.295 -8.776 12.611 1.00 82.06 120 PRO A C 1
ATOM 943 O O . PRO A 1 120 ? -4.281 -8.033 12.473 1.00 82.06 120 PRO A O 1
ATOM 946 N N . GLU A 1 121 ? -2.621 -8.874 13.759 1.00 89.56 121 GLU A N 1
ATOM 947 C CA . GLU A 1 121 ? -2.932 -8.042 14.919 1.00 89.56 121 GLU A CA 1
ATOM 948 C C . GLU A 1 121 ? -2.949 -6.560 14.541 1.00 89.56 121 GLU A C 1
ATOM 950 O O . GLU A 1 121 ? -2.119 -6.062 13.775 1.00 89.56 121 GLU A O 1
ATOM 955 N N . GLN A 1 122 ? -3.935 -5.855 15.087 1.00 92.06 122 GLN A N 1
ATOM 956 C CA . GLN A 1 122 ? -4.133 -4.444 14.822 1.00 92.06 122 GLN A CA 1
ATOM 957 C C . GLN A 1 122 ? -2.916 -3.645 15.299 1.00 92.06 122 GLN A C 1
ATOM 959 O O . GLN A 1 122 ? -2.516 -3.709 16.463 1.00 92.06 122 GLN A O 1
ATOM 964 N N . THR A 1 123 ? -2.340 -2.848 14.399 1.00 92.75 123 THR A N 1
ATOM 965 C CA . THR A 1 123 ? -1.171 -2.034 14.740 1.00 92.75 123 THR A CA 1
ATOM 966 C C . THR A 1 123 ? -1.581 -0.912 15.704 1.00 92.75 123 THR A C 1
ATOM 968 O O . THR A 1 123 ? -2.496 -0.141 15.388 1.00 92.75 123 THR A O 1
ATOM 971 N N . PRO A 1 124 ? -0.916 -0.759 16.867 1.00 94.38 124 PRO A N 1
ATOM 972 C CA . PRO A 1 124 ? -1.204 0.332 17.794 1.00 94.38 124 PRO A CA 1
ATOM 973 C C . PRO A 1 124 ? -0.901 1.696 17.172 1.00 94.38 124 PRO A C 1
ATOM 975 O O . PRO A 1 124 ? 0.136 1.861 16.534 1.00 94.38 124 PRO A O 1
ATOM 978 N N . ALA A 1 125 ? -1.729 2.710 17.448 1.00 93.12 125 ALA A N 1
ATOM 979 C CA . ALA A 1 125 ? -1.586 4.046 16.853 1.00 93.12 125 ALA A CA 1
ATOM 980 C C . ALA A 1 125 ? -0.186 4.655 17.056 1.00 93.12 125 ALA A C 1
ATOM 982 O O . ALA A 1 125 ? 0.359 5.283 16.158 1.00 93.12 125 ALA A O 1
ATOM 983 N N . LYS A 1 126 ? 0.431 4.414 18.220 1.00 93.75 126 LYS A N 1
ATOM 984 C CA . LYS A 1 126 ? 1.791 4.877 18.550 1.00 93.75 126 LYS A CA 1
ATOM 985 C C . LYS A 1 126 ? 2.905 4.240 17.707 1.00 93.75 126 LYS A C 1
ATOM 987 O O . LYS A 1 126 ? 4.012 4.765 17.679 1.00 93.75 126 LYS A O 1
ATOM 992 N N . SER A 1 127 ? 2.630 3.100 17.080 1.00 93.81 127 SER A N 1
ATOM 993 C CA . SER A 1 127 ? 3.582 2.341 16.266 1.00 93.81 127 SER A CA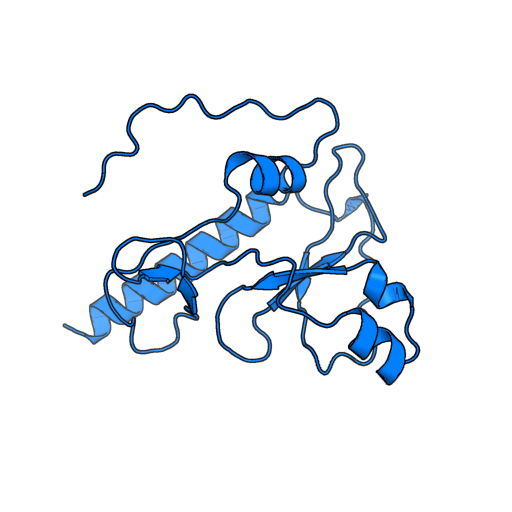 1
ATOM 994 C C . SER A 1 127 ? 3.438 2.641 14.773 1.00 93.81 127 SER A C 1
ATOM 996 O O . SER A 1 127 ? 4.336 2.302 14.001 1.00 93.81 127 SER A O 1
ATOM 998 N N . ILE A 1 128 ? 2.334 3.276 14.364 1.00 93.44 128 ILE A N 1
ATOM 999 C CA . ILE A 1 128 ? 2.083 3.641 12.970 1.00 93.44 128 ILE A CA 1
ATOM 1000 C C . ILE A 1 128 ? 3.095 4.706 12.551 1.00 93.44 128 ILE A C 1
ATOM 1002 O O . ILE A 1 128 ? 3.204 5.768 13.166 1.00 93.44 128 ILE A O 1
ATOM 1006 N N . GLN A 1 129 ? 3.840 4.399 11.494 1.00 90.12 129 GLN A N 1
ATOM 1007 C CA . GLN A 1 129 ? 4.771 5.329 10.871 1.00 90.12 129 GLN A CA 1
ATOM 1008 C C . GLN A 1 129 ? 4.066 6.118 9.764 1.00 90.12 129 GLN A C 1
ATOM 1010 O O . GLN A 1 129 ? 3.132 5.593 9.159 1.00 90.12 129 GLN A O 1
ATOM 1015 N N . PRO A 1 130 ? 4.529 7.338 9.446 1.00 89.00 130 PRO A N 1
ATOM 1016 C CA . PRO A 1 130 ? 4.028 8.066 8.287 1.00 89.00 130 PRO A CA 1
ATOM 1017 C C . PRO A 1 130 ? 4.209 7.262 6.996 1.00 89.00 130 PRO A C 1
ATOM 1019 O O . PRO A 1 130 ? 5.289 6.703 6.769 1.00 89.00 130 PRO A O 1
ATOM 1022 N N . PHE A 1 131 ? 3.208 7.266 6.115 1.00 85.88 131 PHE A N 1
ATOM 1023 C CA . PHE A 1 131 ? 3.264 6.567 4.825 1.00 85.88 131 PHE A CA 1
ATOM 1024 C C . PHE A 1 131 ? 4.503 6.952 4.007 1.00 85.88 131 PHE A C 1
ATOM 1026 O O . PHE A 1 131 ? 5.145 6.083 3.422 1.00 85.88 131 PHE A O 1
ATOM 1033 N N . GLY A 1 132 ? 4.922 8.221 4.040 1.00 81.44 132 GLY A N 1
ATOM 1034 C CA . GLY A 1 132 ? 6.133 8.676 3.347 1.00 81.44 132 GLY A CA 1
ATOM 1035 C C . GLY A 1 132 ? 7.409 7.909 3.733 1.00 81.44 132 GLY A C 1
ATOM 1036 O O . GLY A 1 132 ? 8.272 7.698 2.883 1.00 81.44 132 GLY A O 1
ATOM 1037 N N . LEU A 1 133 ? 7.521 7.435 4.980 1.00 85.88 133 LEU A N 1
ATOM 1038 C CA . LEU A 1 133 ? 8.663 6.625 5.416 1.00 85.88 133 LEU A CA 1
ATOM 1039 C C . LEU A 1 133 ? 8.624 5.221 4.803 1.00 85.88 133 LEU A C 1
ATOM 1041 O O . LEU A 1 133 ? 9.658 4.708 4.371 1.00 85.88 133 LEU A O 1
ATOM 1045 N N . TRP A 1 134 ? 7.440 4.604 4.763 1.00 87.69 134 TRP A N 1
ATOM 1046 C CA . TRP A 1 134 ? 7.242 3.316 4.098 1.00 87.69 134 TRP A CA 1
ATOM 1047 C C . TRP A 1 134 ? 7.518 3.436 2.597 1.00 87.69 134 TRP A C 1
ATOM 1049 O O . TRP A 1 134 ? 8.307 2.660 2.060 1.00 87.69 134 TRP A O 1
ATOM 1059 N N . LEU A 1 135 ? 6.956 4.464 1.951 1.00 82.62 135 LEU A N 1
ATOM 1060 C CA . LEU A 1 135 ? 7.104 4.706 0.518 1.00 82.62 135 LEU A CA 1
ATOM 1061 C C . LEU A 1 135 ? 8.571 4.894 0.136 1.00 82.62 135 LEU A C 1
ATOM 1063 O O . LEU A 1 135 ? 9.038 4.265 -0.808 1.00 82.62 135 LEU A O 1
ATOM 1067 N N . HIS A 1 136 ? 9.316 5.704 0.893 1.00 81.81 136 HIS A N 1
ATOM 1068 C CA . HIS A 1 136 ? 10.746 5.891 0.658 1.00 81.81 136 HIS A CA 1
ATOM 1069 C C . HIS A 1 136 ? 11.500 4.557 0.706 1.00 81.81 136 HIS A C 1
ATOM 1071 O O . HIS A 1 136 ? 12.239 4.241 -0.220 1.00 81.81 136 HIS A O 1
ATOM 1077 N N . ARG A 1 137 ? 11.293 3.751 1.760 1.00 85.12 137 ARG A N 1
ATOM 1078 C CA . ARG A 1 137 ? 11.943 2.434 1.897 1.00 85.12 137 ARG A CA 1
ATOM 1079 C C . ARG A 1 137 ? 11.592 1.502 0.739 1.00 85.12 137 ARG A C 1
ATOM 1081 O O . ARG A 1 137 ? 12.479 0.841 0.212 1.00 85.12 137 ARG A O 1
ATOM 1088 N N . HIS A 1 138 ? 10.322 1.474 0.342 1.00 82.25 138 HIS A N 1
ATOM 1089 C CA . HIS A 1 138 ? 9.852 0.638 -0.755 1.00 82.25 138 HIS A CA 1
ATOM 1090 C C . HIS A 1 138 ? 10.485 1.048 -2.091 1.00 82.25 138 HIS A C 1
ATOM 1092 O O . HIS A 1 138 ? 11.048 0.208 -2.785 1.00 82.25 138 HIS A O 1
ATOM 1098 N N . VAL A 1 139 ? 10.491 2.345 -2.415 1.00 78.69 139 VAL A N 1
ATOM 1099 C CA . VAL A 1 139 ? 11.122 2.865 -3.640 1.00 78.69 139 VAL A CA 1
ATOM 1100 C C . VAL A 1 139 ? 12.628 2.603 -3.651 1.00 78.69 139 VAL A C 1
ATOM 1102 O O . VAL A 1 139 ? 13.158 2.212 -4.688 1.00 78.69 139 VAL A O 1
ATOM 1105 N N . THR A 1 140 ? 13.325 2.764 -2.519 1.00 80.75 140 THR A N 1
ATOM 1106 C CA . THR A 1 140 ? 14.758 2.434 -2.421 1.00 80.75 140 THR A CA 1
ATOM 1107 C C . THR A 1 140 ? 15.022 0.969 -2.765 1.00 80.75 140 THR A C 1
ATOM 1109 O O . THR A 1 140 ? 15.933 0.682 -3.537 1.00 80.75 140 THR A O 1
ATOM 1112 N N . GLU A 1 141 ? 14.214 0.046 -2.245 1.00 82.19 141 GLU A N 1
ATOM 1113 C CA . GLU A 1 141 ? 14.373 -1.381 -2.534 1.00 82.19 141 GLU A CA 1
ATOM 1114 C C . GLU A 1 141 ? 14.070 -1.717 -4.001 1.00 82.19 141 GLU A C 1
ATOM 1116 O O . GLU A 1 141 ? 14.835 -2.434 -4.643 1.00 82.19 141 GLU A O 1
ATOM 1121 N N . LEU A 1 142 ? 13.007 -1.141 -4.568 1.00 76.88 142 LEU A N 1
ATOM 1122 C CA . LEU A 1 142 ? 12.696 -1.298 -5.992 1.00 76.88 142 LEU A CA 1
ATOM 1123 C C . LEU A 1 142 ? 13.816 -0.752 -6.885 1.00 76.88 142 LEU A C 1
ATOM 1125 O O . LEU A 1 142 ? 14.149 -1.361 -7.899 1.00 76.88 142 LEU A O 1
ATOM 1129 N N . THR A 1 143 ? 14.425 0.368 -6.487 1.00 75.88 143 THR A N 1
ATOM 1130 C CA . THR A 1 143 ? 15.578 0.953 -7.189 1.00 75.88 143 THR A CA 1
ATOM 1131 C C . THR A 1 143 ? 16.759 -0.010 -7.167 1.00 75.88 143 THR A C 1
ATOM 1133 O O . THR A 1 143 ? 17.344 -0.271 -8.212 1.00 75.88 143 THR A O 1
ATOM 1136 N N . ARG A 1 144 ? 17.071 -0.591 -6.000 1.00 79.25 144 ARG A N 1
ATOM 1137 C CA . ARG A 1 144 ? 18.156 -1.569 -5.846 1.00 79.25 144 ARG A CA 1
ATOM 1138 C C . ARG A 1 144 ? 17.967 -2.772 -6.774 1.00 79.25 144 ARG A C 1
ATOM 1140 O O . ARG A 1 144 ? 18.898 -3.142 -7.479 1.00 79.25 144 ARG A O 1
ATOM 1147 N N . ILE A 1 145 ? 16.760 -3.342 -6.808 1.00 76.94 145 ILE A N 1
ATOM 1148 C CA . ILE A 1 145 ? 16.424 -4.476 -7.687 1.00 76.94 145 ILE A CA 1
ATOM 1149 C C . ILE A 1 145 ? 16.585 -4.084 -9.162 1.00 76.94 145 ILE A C 1
ATOM 1151 O O . ILE A 1 145 ? 17.184 -4.821 -9.943 1.00 76.94 145 ILE A O 1
ATOM 1155 N N . ALA A 1 146 ? 16.083 -2.909 -9.551 1.00 72.44 146 ALA A N 1
ATOM 1156 C CA . ALA A 1 146 ? 16.206 -2.425 -10.923 1.00 72.44 146 ALA A CA 1
ATOM 1157 C C . ALA A 1 146 ? 17.678 -2.225 -11.338 1.00 72.44 146 ALA A C 1
ATOM 1159 O O . ALA A 1 146 ? 18.065 -2.614 -12.439 1.00 72.44 146 ALA A O 1
ATOM 1160 N N . GLU A 1 147 ? 18.510 -1.663 -10.458 1.00 74.69 147 GLU A N 1
ATOM 1161 C CA . GLU A 1 147 ? 19.945 -1.483 -10.700 1.00 74.69 147 GLU A CA 1
ATOM 1162 C C . GLU A 1 147 ? 20.703 -2.812 -10.820 1.00 74.69 147 GLU A C 1
ATOM 1164 O O . GLU A 1 147 ? 21.611 -2.920 -11.645 1.00 74.69 147 GLU A O 1
ATOM 1169 N N . GLU A 1 148 ? 20.345 -3.824 -10.027 1.00 73.62 148 GLU A N 1
ATOM 1170 C CA . GLU A 1 148 ? 20.924 -5.171 -10.122 1.00 73.62 148 GLU A CA 1
ATOM 1171 C C . GLU A 1 148 ? 20.612 -5.820 -11.471 1.00 73.62 148 GLU A C 1
ATOM 1173 O O . GLU A 1 148 ? 21.528 -6.279 -12.156 1.00 73.62 148 GLU A O 1
ATOM 1178 N N . ASN A 1 149 ? 19.355 -5.753 -11.912 1.00 66.56 149 ASN A N 1
ATOM 1179 C CA . ASN A 1 149 ? 18.944 -6.284 -13.213 1.00 66.56 149 ASN A CA 1
ATOM 1180 C C . ASN A 1 149 ? 19.685 -5.617 -14.380 1.00 66.56 149 ASN A C 1
ATOM 1182 O O . ASN A 1 149 ? 20.084 -6.290 -15.329 1.00 66.56 149 ASN A O 1
ATOM 1186 N N . LEU A 1 150 ? 19.917 -4.301 -14.302 1.00 67.12 150 LEU A N 1
ATOM 1187 C CA . LEU A 1 150 ? 20.685 -3.574 -15.317 1.00 67.12 150 LEU A CA 1
ATOM 1188 C C . LEU A 1 150 ? 22.153 -4.016 -15.383 1.00 67.12 150 LEU A C 1
ATOM 1190 O O . LEU A 1 150 ? 22.752 -3.942 -16.451 1.00 67.12 150 LEU A O 1
ATOM 1194 N N . ARG A 1 151 ? 22.742 -4.465 -14.268 1.00 64.25 151 ARG A N 1
ATOM 1195 C CA . ARG A 1 151 ? 24.123 -4.973 -14.242 1.00 64.25 151 ARG A CA 1
ATOM 1196 C C . ARG A 1 151 ? 24.236 -6.400 -14.768 1.00 64.25 151 ARG A C 1
ATOM 1198 O O . ARG A 1 151 ? 25.251 -6.711 -15.371 1.00 64.25 151 ARG A O 1
ATOM 1205 N N . GLU A 1 152 ? 23.235 -7.250 -14.538 1.00 57.72 152 GLU A N 1
ATOM 1206 C CA . GLU A 1 152 ? 23.220 -8.629 -15.057 1.00 57.72 152 GLU A CA 1
ATOM 1207 C C . GLU A 1 152 ? 22.935 -8.712 -16.564 1.00 57.72 152 GLU A C 1
ATOM 1209 O O . GLU A 1 152 ? 23.272 -9.711 -17.197 1.00 57.72 152 GLU A O 1
ATOM 1214 N N . GLY A 1 153 ? 22.284 -7.693 -17.132 1.00 54.09 153 GLY A N 1
ATOM 1215 C CA . GLY A 1 153 ? 21.979 -7.605 -18.564 1.00 54.09 153 GLY A CA 1
ATOM 1216 C C . GLY A 1 153 ? 23.095 -7.017 -19.441 1.00 54.09 153 GLY A C 1
ATOM 1217 O O . GLY A 1 153 ? 22.900 -6.925 -20.654 1.00 54.09 153 GLY A O 1
ATOM 1218 N N . LEU A 1 154 ? 24.221 -6.599 -18.846 1.00 46.78 154 LEU A N 1
ATOM 1219 C CA . LEU A 1 154 ? 25.436 -6.102 -19.515 1.00 46.78 154 LEU A CA 1
ATOM 1220 C C . LEU A 1 154 ? 26.512 -7.193 -19.574 1.00 46.78 154 LEU A C 1
ATOM 1222 O O . LEU A 1 154 ? 27.226 -7.232 -20.602 1.00 46.78 154 LEU A O 1
#

Radius of gyration: 16.91 Å; chains: 1; bounding box: 44×40×44 Å